Protein AF-K1JHY6-F1 (afdb_monomer)

Radius of gyration: 14.91 Å; Cα contacts (8 Å, |Δi|>4): 89; chains: 1; bounding box: 32×22×50 Å

InterPro domains:
  IPR013324 RNA polymerase sigma factor, region 3/4-like [SSF88659] (14-70)
  IPR036388 Winged helix-like DNA-binding domain superfamily [G3DSA:1.10.10.10] (2-72)

Sequence (92 aa):
MQQSELDAVDSLAGCLPRVLERLAQADRDILKRCDLEGVKQADYTAQYGLTLTATKSRLLRARQRLRQQLSLDCQVRLDETGRVCCFTPAAK

Secondary structure (DSSP, 8-state):
----HHHHHHHHHTTHHHHHHHS-HHHHHHHIIIIIS---HHHHHHHTT--HHHHHHHHHHHHHHHHHHHHHHS-PEE-TTS-EEE--PPP-

Organism: NCBI:txid196024

pLDDT: mean 83.9, std 15.48, range [39.72, 98.06]

Solvent-accessible surface area (backbone atoms only — not comparable to full-atom values): 5301 Å² total; per-residue (Å²): 137,85,82,50,70,63,58,48,54,59,58,48,54,74,48,46,69,63,46,44,69,73,43,57,68,70,41,36,49,50,44,44,41,40,73,72,68,60,43,51,63,65,59,54,13,64,77,69,75,52,47,63,68,56,44,53,53,48,48,53,51,29,51,53,49,50,52,53,42,42,37,67,52,24,46,53,37,61,44,99,86,70,45,70,68,48,64,52,68,63,79,130

Mean predicted aligned error: 7.07 Å

Foldseek 3Di:
DDQDLVNQVVVLVVCQVVLLVVDDPLLSVLCCQCVVVVNDLVNVCVVVVHDSVVSVVSPVVSVVSSVVSSCVQFVFDADPVRGGPHTHGPDD

Structure (mmCIF, N/CA/C/O backbone):
data_AF-K1JHY6-F1
#
_entry.id   AF-K1JHY6-F1
#
loop_
_atom_site.group_PDB
_atom_site.id
_atom_site.type_symbol
_atom_site.label_atom_id
_atom_site.label_alt_id
_atom_site.label_comp_id
_atom_site.label_asym_id
_atom_site.label_entity_id
_atom_site.label_seq_id
_atom_site.pdbx_PDB_ins_code
_atom_site.Cartn_x
_atom_site.Cartn_y
_atom_site.Cartn_z
_atom_site.occupancy
_atom_site.B_iso_or_equiv
_atom_site.auth_seq_id
_atom_site.auth_comp_id
_atom_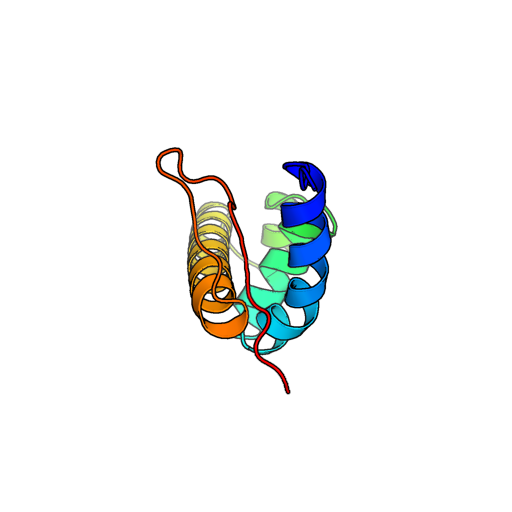site.auth_asym_id
_atom_site.auth_atom_id
_atom_site.pdbx_PDB_model_num
ATOM 1 N N . MET A 1 1 ? 3.785 -2.619 -32.668 1.00 39.72 1 MET A N 1
ATOM 2 C CA . MET A 1 1 ? 3.259 -3.380 -31.517 1.00 39.72 1 MET A CA 1
ATOM 3 C C . MET A 1 1 ? 2.592 -2.375 -30.596 1.00 39.72 1 MET A C 1
ATOM 5 O O . MET A 1 1 ? 3.283 -1.500 -30.100 1.00 39.72 1 MET A O 1
ATOM 9 N N . GLN A 1 2 ? 1.265 -2.403 -30.488 1.00 44.19 2 GLN A N 1
ATOM 10 C CA . GLN A 1 2 ? 0.504 -1.509 -29.611 1.00 44.19 2 GLN A CA 1
ATOM 11 C C . GLN A 1 2 ? 0.292 -2.266 -28.298 1.00 44.19 2 GLN A C 1
ATOM 13 O O . GLN A 1 2 ? -0.505 -3.196 -28.265 1.00 44.19 2 GLN A O 1
ATOM 18 N N . GLN A 1 3 ? 1.079 -1.952 -27.267 1.00 46.06 3 GLN A N 1
ATOM 19 C CA . GLN A 1 3 ? 0.822 -2.460 -25.917 1.00 46.06 3 GLN A CA 1
ATOM 20 C C . GLN A 1 3 ? -0.418 -1.745 -25.386 1.00 46.06 3 GLN A C 1
ATOM 22 O O . GLN A 1 3 ? -0.456 -0.513 -25.376 1.00 46.06 3 GLN A O 1
ATOM 27 N N . SER A 1 4 ? -1.448 -2.511 -25.032 1.00 52.00 4 SER A N 1
ATOM 28 C CA . SER A 1 4 ? -2.687 -1.953 -24.504 1.00 52.00 4 SER A CA 1
ATOM 29 C C . SER A 1 4 ? -2.491 -1.509 -23.051 1.00 52.00 4 SER A C 1
ATOM 31 O O . SER A 1 4 ? -1.621 -2.001 -22.336 1.00 52.00 4 SER A O 1
ATOM 33 N N . GLU A 1 5 ? -3.294 -0.546 -22.609 1.00 54.09 5 GLU A N 1
ATOM 34 C CA . GLU A 1 5 ? -3.192 0.081 -21.285 1.00 54.09 5 GLU A CA 1
ATOM 35 C C . GLU A 1 5 ? -3.353 -0.927 -20.127 1.00 54.09 5 GLU A C 1
ATOM 37 O O . GLU A 1 5 ? -2.719 -0.794 -19.080 1.00 54.09 5 GLU A O 1
ATOM 42 N N . LEU A 1 6 ? -4.151 -1.979 -20.343 1.00 57.12 6 LEU A N 1
ATOM 43 C CA . LEU A 1 6 ? -4.308 -3.092 -19.404 1.00 57.12 6 LEU A CA 1
ATOM 44 C C . LEU A 1 6 ? -3.034 -3.940 -19.325 1.00 57.12 6 LEU A C 1
ATOM 46 O O . LEU A 1 6 ? -2.603 -4.271 -18.225 1.00 57.12 6 LEU A O 1
ATOM 50 N N . ASP A 1 7 ? -2.360 -4.179 -20.454 1.00 61.44 7 ASP A N 1
ATOM 51 C CA . ASP A 1 7 ? -1.131 -4.981 -20.490 1.00 61.44 7 ASP A CA 1
ATOM 52 C C . ASP A 1 7 ? -0.016 -4.357 -19.638 1.00 61.44 7 ASP A C 1
ATOM 54 O O . ASP A 1 7 ? 0.767 -5.075 -19.013 1.00 61.44 7 ASP A O 1
ATOM 58 N N . ALA A 1 8 ? 0.063 -3.022 -19.582 1.00 63.88 8 ALA A N 1
ATOM 59 C CA . ALA A 1 8 ? 1.058 -2.313 -18.777 1.00 63.88 8 ALA A CA 1
ATOM 60 C C . ALA A 1 8 ? 0.780 -2.423 -17.266 1.00 63.88 8 ALA A C 1
ATOM 62 O O . ALA A 1 8 ? 1.714 -2.612 -16.480 1.00 63.88 8 ALA A O 1
ATOM 63 N N . VAL A 1 9 ? -0.490 -2.337 -16.856 1.00 66.94 9 VAL A N 1
ATOM 64 C CA . VAL A 1 9 ? -0.907 -2.479 -15.450 1.00 66.94 9 VAL A CA 1
ATOM 65 C C . VAL A 1 9 ? -0.813 -3.936 -14.988 1.00 66.94 9 VAL A C 1
ATOM 67 O O . VAL A 1 9 ? -0.264 -4.196 -13.916 1.00 66.94 9 VAL A O 1
ATOM 70 N N . ASP A 1 10 ? -1.261 -4.888 -15.807 1.00 64.56 10 ASP A N 1
ATOM 71 C CA . ASP A 1 10 ? -1.181 -6.323 -15.511 1.00 64.56 10 ASP A CA 1
ATOM 72 C C . ASP A 1 10 ? 0.274 -6.790 -15.416 1.00 64.56 10 ASP A C 1
ATOM 74 O O . ASP A 1 10 ? 0.648 -7.536 -14.509 1.00 64.56 10 ASP A O 1
ATOM 78 N N . SER A 1 11 ? 1.145 -6.272 -16.282 1.00 65.69 11 SER A N 1
ATOM 79 C CA . SER A 1 11 ? 2.576 -6.562 -16.203 1.00 65.69 11 SER A CA 1
ATOM 80 C C . SER A 1 11 ? 3.225 -5.920 -14.960 1.00 65.69 11 SER A C 1
ATOM 82 O O . SER A 1 11 ? 4.132 -6.514 -14.3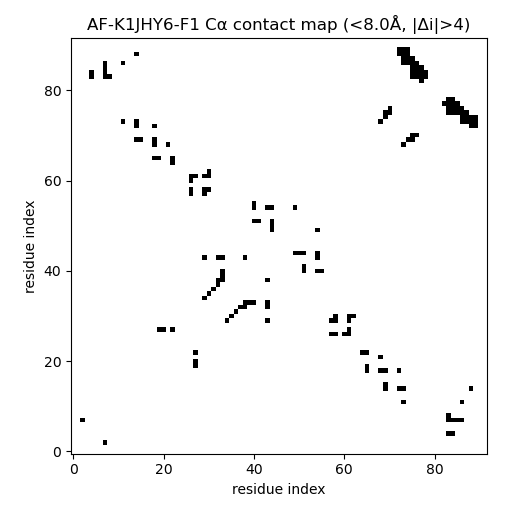66 1.00 65.69 11 SER A O 1
ATOM 84 N N . LEU A 1 12 ? 2.735 -4.761 -14.491 1.00 70.94 12 LEU A N 1
ATOM 85 C CA . LEU A 1 12 ? 3.182 -4.137 -13.236 1.00 70.94 12 LEU A CA 1
ATOM 86 C C . LEU A 1 12 ? 2.746 -4.936 -11.996 1.00 70.94 12 LEU A C 1
ATOM 88 O O . LEU A 1 12 ? 3.442 -4.907 -10.978 1.00 70.94 12 LEU A O 1
ATOM 92 N N . ALA A 1 13 ? 1.652 -5.702 -12.066 1.00 77.31 13 ALA A N 1
ATOM 93 C CA . ALA A 1 13 ? 1.239 -6.585 -10.973 1.00 77.31 13 ALA A CA 1
ATOM 94 C C . ALA A 1 13 ? 2.340 -7.602 -10.604 1.00 77.31 13 ALA A C 1
ATOM 96 O O . ALA A 1 13 ? 2.495 -7.943 -9.430 1.00 77.31 13 ALA A O 1
ATOM 97 N N . GLY A 1 14 ? 3.190 -7.998 -11.561 1.00 79.12 14 GLY A N 1
ATOM 98 C CA . GLY A 1 14 ? 4.364 -8.844 -11.309 1.00 79.12 14 GLY A CA 1
ATOM 99 C C . GLY A 1 14 ? 5.422 -8.211 -10.388 1.00 79.12 14 GLY A C 1
ATOM 100 O O . GLY A 1 14 ? 6.192 -8.920 -9.738 1.00 79.12 14 GLY A O 1
ATOM 101 N N . CYS A 1 15 ? 5.451 -6.881 -10.275 1.00 83.44 15 CYS A N 1
ATOM 102 C CA . CYS A 1 15 ? 6.312 -6.166 -9.332 1.00 83.44 15 CYS A CA 1
ATOM 103 C C . CYS A 1 15 ? 5.770 -6.150 -7.901 1.00 83.44 15 CYS A C 1
ATOM 105 O O . CYS A 1 15 ? 6.541 -5.986 -6.950 1.00 83.44 15 CYS A O 1
ATOM 107 N N . LEU A 1 16 ? 4.453 -6.294 -7.742 1.00 86.50 16 LEU A N 1
ATOM 108 C CA . LEU A 1 16 ? 3.762 -6.022 -6.490 1.00 86.50 16 LEU A CA 1
ATOM 109 C C . LEU A 1 16 ? 4.255 -6.891 -5.317 1.00 86.50 16 LEU A C 1
ATOM 111 O O . LEU A 1 16 ? 4.533 -6.309 -4.268 1.00 86.50 16 LEU A O 1
ATOM 115 N N . PRO A 1 17 ? 4.453 -8.223 -5.451 1.00 88.69 17 PRO A N 1
ATOM 116 C CA . PRO A 1 17 ? 4.946 -9.045 -4.342 1.00 88.69 17 PRO A CA 1
ATOM 117 C C . PRO A 1 17 ? 6.300 -8.563 -3.804 1.00 88.69 17 PRO A C 1
ATOM 119 O O . PRO A 1 17 ? 6.473 -8.392 -2.600 1.00 88.69 17 PRO A O 1
ATOM 122 N N . ARG A 1 18 ? 7.231 -8.246 -4.710 1.00 88.12 18 ARG A N 1
ATOM 123 C CA . ARG A 1 18 ? 8.586 -7.783 -4.382 1.00 88.12 18 ARG A CA 1
ATOM 124 C C . ARG A 1 18 ? 8.579 -6.417 -3.707 1.00 88.12 18 ARG A C 1
ATOM 126 O O . ARG A 1 18 ? 9.281 -6.197 -2.728 1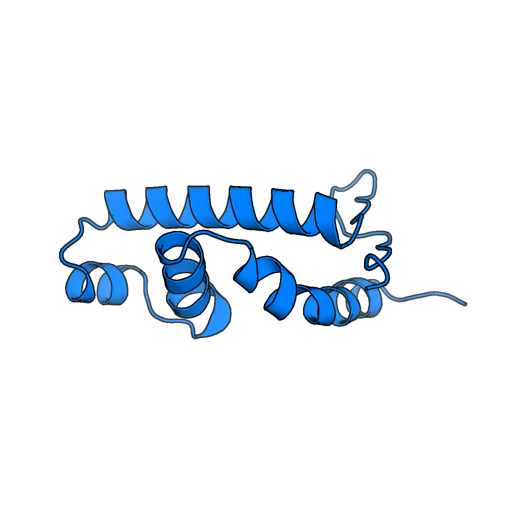.00 88.12 18 ARG A O 1
ATOM 133 N N . VAL A 1 19 ? 7.776 -5.494 -4.226 1.00 90.50 19 VAL A N 1
ATOM 134 C CA . VAL A 1 19 ? 7.689 -4.142 -3.670 1.00 90.50 19 VAL A CA 1
ATOM 135 C C . VAL A 1 19 ? 7.055 -4.171 -2.279 1.00 90.50 19 VAL A C 1
ATOM 137 O O . VAL A 1 19 ? 7.534 -3.503 -1.362 1.00 90.50 19 VAL A O 1
ATOM 140 N N . LEU A 1 20 ? 6.012 -4.984 -2.090 1.00 92.69 20 LEU A N 1
ATOM 141 C CA . LEU A 1 20 ? 5.395 -5.195 -0.782 1.00 92.69 20 LEU A CA 1
ATOM 142 C C . LEU A 1 20 ? 6.413 -5.711 0.244 1.00 92.69 20 LEU A C 1
ATOM 144 O O . LEU A 1 20 ? 6.383 -5.268 1.394 1.00 92.69 20 LEU A O 1
ATOM 148 N N . GLU A 1 21 ? 7.348 -6.575 -0.165 1.00 92.81 21 GLU A N 1
ATOM 149 C CA . GLU A 1 21 ? 8.432 -7.079 0.687 1.00 92.81 21 GLU A CA 1
ATOM 150 C C . GLU A 1 21 ? 9.404 -6.001 1.187 1.00 92.81 21 GLU A C 1
ATOM 152 O O . GLU A 1 21 ? 10.006 -6.177 2.251 1.00 92.81 21 GLU A O 1
ATOM 157 N N . ARG A 1 22 ? 9.514 -4.867 0.489 1.00 91.38 22 ARG A N 1
ATOM 158 C CA . ARG A 1 22 ? 10.345 -3.728 0.910 1.00 91.38 22 ARG A CA 1
ATOM 159 C C . ARG A 1 22 ? 9.636 -2.755 1.844 1.00 91.38 22 ARG A C 1
ATOM 161 O O . ARG A 1 22 ? 10.286 -1.926 2.477 1.00 91.38 22 ARG A O 1
ATOM 168 N N . LEU A 1 23 ? 8.311 -2.837 1.943 1.00 95.06 23 LEU A N 1
ATOM 169 C CA . LEU A 1 23 ? 7.543 -2.003 2.860 1.00 95.06 23 LEU A CA 1
ATOM 170 C C . LEU A 1 23 ? 7.650 -2.515 4.296 1.00 95.06 23 LEU A C 1
ATOM 172 O O . LEU A 1 23 ? 7.769 -3.720 4.548 1.00 95.06 23 LEU A O 1
ATOM 176 N N . ALA A 1 24 ? 7.527 -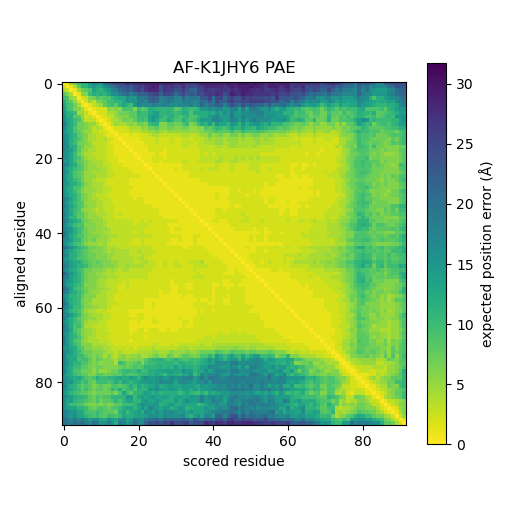1.582 5.243 1.00 96.44 24 ALA A N 1
ATOM 177 C CA . ALA A 1 24 ? 7.380 -1.906 6.654 1.00 96.44 24 ALA A CA 1
ATOM 178 C C . ALA A 1 24 ? 6.192 -2.858 6.863 1.00 96.44 24 ALA A C 1
ATOM 180 O O . ALA A 1 24 ? 5.160 -2.727 6.202 1.00 96.44 24 ALA A O 1
ATOM 181 N N . GLN A 1 25 ? 6.315 -3.782 7.818 1.00 96.38 25 GLN A N 1
ATOM 182 C CA . GLN A 1 25 ? 5.318 -4.833 8.049 1.00 96.38 25 GLN A CA 1
ATOM 183 C C . GLN A 1 25 ? 3.892 -4.281 8.211 1.00 96.38 25 GLN A C 1
ATOM 18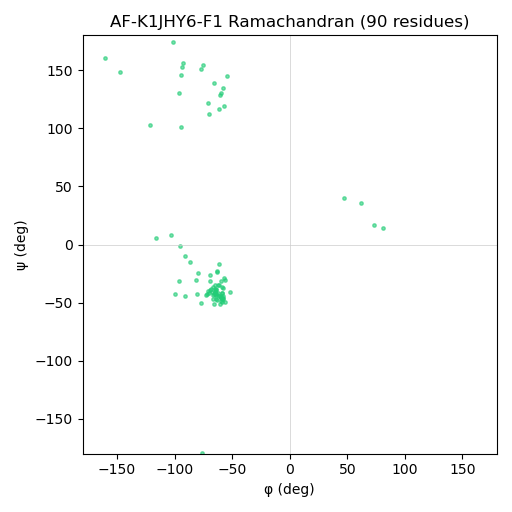5 O O . GLN A 1 25 ? 2.954 -4.830 7.644 1.00 96.38 25 GLN A O 1
ATOM 190 N N . ALA A 1 26 ? 3.737 -3.166 8.933 1.00 95.31 26 ALA A N 1
ATOM 191 C CA . ALA A 1 26 ? 2.440 -2.526 9.147 1.00 95.31 26 ALA A CA 1
ATOM 192 C C . ALA A 1 26 ? 1.825 -1.948 7.859 1.00 95.31 26 ALA A C 1
ATOM 194 O O . ALA A 1 26 ? 0.612 -2.021 7.680 1.00 95.31 26 ALA A O 1
ATOM 195 N N . ASP A 1 27 ? 2.645 -1.396 6.958 1.00 97.25 27 ASP A N 1
ATOM 196 C CA . ASP A 1 27 ? 2.173 -0.871 5.672 1.00 97.25 27 ASP A CA 1
ATOM 197 C C . ASP A 1 27 ? 1.783 -2.020 4.737 1.00 97.25 27 ASP A C 1
ATOM 199 O O . ASP A 1 27 ? 0.741 -1.976 4.087 1.00 97.25 27 ASP A O 1
ATOM 203 N N . ARG A 1 28 ? 2.598 -3.080 4.701 1.00 97.38 28 ARG A N 1
ATOM 204 C CA . ARG A 1 28 ? 2.325 -4.282 3.907 1.00 97.38 28 ARG A CA 1
ATOM 205 C C . ARG A 1 28 ? 1.020 -4.952 4.320 1.00 97.38 28 ARG A C 1
ATOM 207 O O . ARG A 1 28 ? 0.229 -5.322 3.459 1.00 97.38 28 ARG A O 1
ATOM 214 N N . ASP A 1 29 ? 0.806 -5.110 5.621 1.00 97.50 29 ASP A N 1
ATOM 215 C CA . ASP A 1 29 ? -0.363 -5.796 6.163 1.00 97.50 29 ASP A CA 1
ATOM 216 C C . ASP A 1 29 ? -1.665 -5.031 5.878 1.00 97.50 29 ASP A C 1
ATOM 218 O O . ASP A 1 29 ? -2.610 -5.616 5.345 1.00 97.50 29 ASP A O 1
ATOM 222 N N . ILE A 1 30 ? -1.695 -3.713 6.122 1.00 97.88 30 ILE A N 1
ATOM 223 C CA . ILE A 1 30 ? -2.898 -2.908 5.863 1.00 97.88 30 ILE A CA 1
ATOM 224 C C . ILE A 1 30 ? -3.241 -2.843 4.370 1.00 97.88 30 ILE A C 1
ATOM 226 O O . ILE A 1 30 ? -4.418 -2.920 4.020 1.00 97.88 30 ILE A O 1
ATOM 230 N N . LEU A 1 31 ? -2.235 -2.757 3.489 1.00 97.44 31 LEU A N 1
ATOM 231 C CA . LEU A 1 31 ? -2.426 -2.810 2.036 1.00 97.44 31 LEU A CA 1
ATOM 232 C C . LEU A 1 31 ? -2.968 -4.170 1.602 1.00 97.44 31 LEU A C 1
ATOM 234 O O . LEU A 1 31 ? -3.941 -4.232 0.856 1.00 97.44 31 LEU A O 1
ATOM 238 N N . LYS A 1 32 ? -2.374 -5.262 2.095 1.00 96.12 32 LYS A N 1
ATOM 239 C CA . LYS A 1 32 ? -2.806 -6.613 1.737 1.00 96.12 32 LYS A CA 1
ATOM 240 C C . LYS A 1 32 ? -4.257 -6.852 2.149 1.00 96.12 32 LYS A C 1
ATOM 242 O O . LYS A 1 32 ? -5.068 -7.214 1.304 1.00 96.12 32 LYS A O 1
ATOM 247 N N . ARG A 1 33 ? -4.602 -6.572 3.407 1.00 97.25 33 ARG A N 1
ATOM 248 C CA . ARG A 1 33 ? -5.963 -6.795 3.907 1.00 97.25 33 ARG A CA 1
ATOM 249 C C . ARG A 1 33 ? -6.983 -5.890 3.226 1.00 97.25 33 ARG A C 1
ATOM 251 O O . ARG A 1 33 ? -8.003 -6.376 2.754 1.00 97.25 33 ARG A O 1
ATOM 258 N N . CYS A 1 34 ? -6.733 -4.581 3.175 1.00 97.38 34 CYS A N 1
ATOM 259 C CA . CYS A 1 34 ? -7.753 -3.636 2.716 1.00 97.38 34 CYS A CA 1
ATOM 260 C C . CYS A 1 34 ? -7.855 -3.553 1.190 1.00 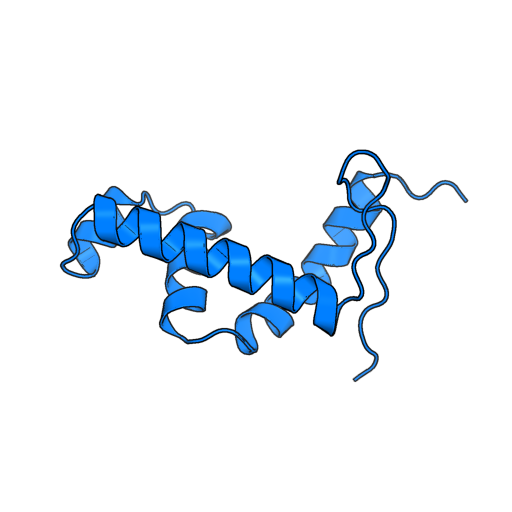97.38 34 CYS A C 1
ATOM 262 O O . CYS A 1 34 ? -8.965 -3.506 0.666 1.00 97.38 34 CYS A O 1
ATOM 264 N N . ASP A 1 35 ? -6.722 -3.519 0.484 1.00 95.19 35 ASP A N 1
ATOM 265 C CA . ASP A 1 35 ? -6.704 -3.217 -0.953 1.00 95.19 35 ASP A CA 1
ATOM 266 C C . ASP A 1 35 ? -6.675 -4.482 -1.818 1.00 95.19 35 ASP A C 1
ATOM 268 O O . ASP A 1 35 ? -7.227 -4.463 -2.914 1.00 95.19 35 ASP A O 1
ATOM 272 N N . LEU A 1 36 ? -6.060 -5.576 -1.343 1.00 92.44 36 LEU A N 1
ATOM 273 C CA . LEU A 1 36 ? -5.935 -6.820 -2.119 1.00 92.44 36 LEU A CA 1
ATOM 274 C C . LEU A 1 36 ? -6.971 -7.877 -1.723 1.00 92.44 36 LEU A C 1
ATOM 276 O O . LEU A 1 36 ? -7.551 -8.523 -2.587 1.00 92.44 36 LEU A O 1
ATOM 280 N N . GLU A 1 37 ? -7.215 -8.053 -0.425 1.00 95.50 37 GLU A N 1
ATOM 281 C CA . GLU A 1 37 ? -8.170 -9.042 0.100 1.00 95.50 37 GLU A CA 1
ATOM 282 C C . GLU A 1 37 ? -9.588 -8.465 0.272 1.00 95.50 37 GLU A C 1
ATOM 284 O O . GLU A 1 37 ? -10.536 -9.209 0.514 1.00 95.50 37 GLU A O 1
ATOM 289 N N . GLY A 1 38 ? -9.755 -7.143 0.145 1.00 96.00 38 GLY A N 1
ATOM 290 C CA . GLY A 1 38 ? -11.057 -6.475 0.227 1.00 96.00 38 GLY A CA 1
ATOM 291 C C . GLY A 1 38 ? -11.650 -6.386 1.639 1.00 96.00 38 GLY A C 1
ATOM 292 O O . GLY A 1 38 ? -12.845 -6.115 1.789 1.00 96.00 38 GLY A O 1
ATOM 293 N N . VAL A 1 39 ? -10.844 -6.588 2.687 1.00 97.19 39 VAL A N 1
ATOM 294 C CA . VAL A 1 39 ? -11.267 -6.391 4.081 1.00 97.19 39 VAL A CA 1
ATOM 295 C C . VAL A 1 39 ? -11.700 -4.939 4.272 1.00 97.19 39 VAL A C 1
ATOM 297 O O . VAL A 1 39 ? -10.976 -3.997 3.940 1.00 97.19 39 VAL A O 1
ATOM 300 N N . LYS A 1 40 ? -12.883 -4.722 4.855 1.00 97.31 40 LYS A N 1
ATOM 301 C CA . LYS A 1 40 ? -13.353 -3.361 5.125 1.00 97.31 40 LYS A CA 1
ATOM 302 C C . LYS A 1 40 ? -12.441 -2.704 6.156 1.00 97.31 40 LYS A C 1
ATOM 304 O O . LYS A 1 40 ? -12.100 -3.291 7.179 1.00 97.31 40 LYS A O 1
ATOM 309 N N . GLN A 1 41 ? -12.129 -1.425 5.950 1.00 97.12 41 GLN A N 1
ATOM 310 C CA . GLN A 1 41 ? -11.306 -0.653 6.891 1.00 97.12 41 GLN A CA 1
ATOM 311 C C . GLN A 1 41 ? -11.888 -0.645 8.314 1.00 97.12 41 GLN A C 1
ATOM 313 O O . GLN A 1 41 ? -11.126 -0.570 9.271 1.00 97.12 41 GLN A O 1
ATOM 318 N N . ALA A 1 42 ? -13.215 -0.728 8.471 1.00 96.50 42 ALA A N 1
ATOM 319 C CA . ALA A 1 42 ? -13.867 -0.844 9.777 1.00 96.50 42 ALA A CA 1
ATOM 320 C C . ALA A 1 42 ? -13.525 -2.168 10.487 1.00 96.50 42 ALA A C 1
ATOM 322 O O . ALA A 1 42 ? -13.191 -2.153 11.669 1.00 96.50 42 ALA A O 1
ATOM 323 N N . ASP A 1 43 ? -13.510 -3.280 9.752 1.00 97.12 43 ASP A N 1
ATOM 324 C CA . ASP A 1 43 ? -13.186 -4.604 10.292 1.00 97.12 43 ASP A CA 1
ATOM 325 C C . ASP A 1 43 ? -11.694 -4.690 10.651 1.00 97.12 43 ASP A C 1
ATOM 327 O O . ASP A 1 43 ? -11.333 -5.124 11.745 1.00 97.12 43 ASP A O 1
ATOM 331 N N . TYR A 1 44 ? -10.823 -4.146 9.790 1.00 97.06 44 TYR A N 1
ATOM 332 C CA . TYR A 1 44 ? -9.400 -3.969 10.103 1.00 97.06 44 TYR A CA 1
ATOM 333 C C . TYR A 1 44 ? -9.205 -3.084 11.347 1.00 97.06 44 TYR A C 1
ATOM 335 O O . TYR A 1 44 ? -8.391 -3.368 12.218 1.00 97.06 44 TYR A O 1
ATOM 343 N N . THR A 1 45 ? -9.973 -2.001 11.470 1.00 96.75 45 THR A N 1
ATOM 344 C CA . THR A 1 45 ? -9.894 -1.100 12.631 1.00 96.75 45 THR A CA 1
ATOM 345 C C . THR A 1 45 ? -10.180 -1.848 13.933 1.00 96.75 45 THR A C 1
ATOM 347 O O . THR A 1 45 ? -9.408 -1.717 14.884 1.00 96.75 45 THR A O 1
ATOM 350 N N . ALA A 1 46 ? -11.246 -2.654 13.957 1.00 96.31 46 ALA A N 1
ATOM 351 C CA . ALA A 1 46 ? -11.629 -3.448 15.120 1.00 96.31 46 ALA A CA 1
ATOM 352 C C . ALA A 1 46 ? -10.567 -4.501 15.471 1.00 96.31 46 ALA A C 1
ATOM 354 O O . ALA A 1 46 ? -10.178 -4.614 16.631 1.00 96.31 46 ALA A O 1
ATOM 355 N N . GLN A 1 47 ? -10.044 -5.214 14.469 1.00 95.12 47 GLN A N 1
ATOM 356 C CA . GLN A 1 47 ? -9.039 -6.262 14.666 1.00 95.12 47 GLN A CA 1
ATOM 357 C C . GLN A 1 47 ? -7.725 -5.731 15.270 1.00 95.12 47 GLN A C 1
ATOM 359 O O . GLN A 1 47 ? -7.086 -6.427 16.055 1.00 95.12 47 GLN A O 1
ATOM 364 N N . TYR A 1 48 ? -7.321 -4.507 14.920 1.00 94.38 48 TYR A N 1
ATOM 365 C CA . TYR A 1 48 ? -6.041 -3.921 15.339 1.00 94.38 48 TYR A CA 1
ATOM 366 C C . TYR A 1 48 ? -6.178 -2.884 16.468 1.00 94.38 48 TYR A C 1
ATOM 368 O O . TYR A 1 48 ? -5.201 -2.205 16.790 1.00 94.38 48 TYR A O 1
ATOM 376 N N . GLY A 1 49 ? -7.371 -2.732 17.058 1.00 95.31 49 GLY A N 1
ATOM 377 C CA . GLY A 1 49 ? -7.616 -1.802 18.168 1.00 95.31 49 GLY A CA 1
ATOM 378 C C . GLY A 1 49 ? -7.363 -0.334 17.807 1.00 95.31 49 GLY A C 1
ATOM 379 O O . GLY A 1 49 ? -6.834 0.429 18.615 1.00 95.31 49 GLY A O 1
ATOM 380 N N . LEU A 1 50 ? -7.675 0.060 16.570 1.00 94.94 50 LEU A N 1
ATOM 381 C CA . LE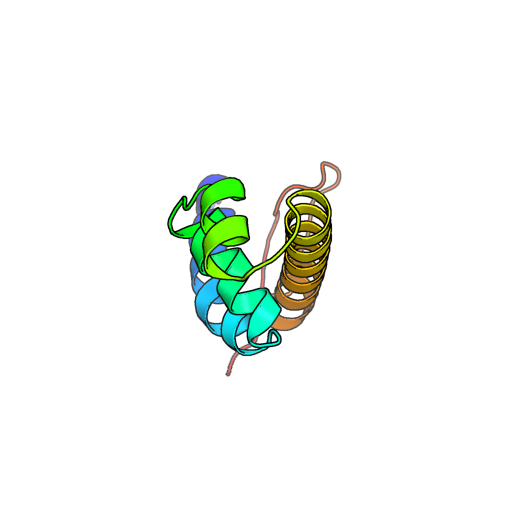U A 1 50 ? -7.437 1.412 16.058 1.00 94.94 50 LEU A CA 1
ATOM 382 C C . LEU A 1 50 ? -8.716 2.246 16.058 1.00 94.94 50 LEU A C 1
ATOM 384 O O . LEU A 1 50 ? -9.814 1.752 16.290 1.00 94.94 50 LEU A O 1
ATOM 388 N N . THR A 1 51 ? -8.583 3.530 15.726 1.00 97.38 51 THR A N 1
ATOM 389 C CA . THR A 1 51 ? -9.721 4.343 15.286 1.00 97.38 51 THR A CA 1
ATOM 390 C C . THR A 1 51 ? -9.818 4.322 13.766 1.00 97.38 51 THR A C 1
ATOM 392 O O . THR A 1 51 ? -8.806 4.202 13.070 1.00 97.38 51 THR A O 1
ATOM 395 N N . LEU A 1 52 ? -11.023 4.513 13.223 1.00 96.75 52 LEU A N 1
ATOM 396 C CA . LEU A 1 52 ? -11.227 4.527 11.772 1.00 96.75 52 LEU A CA 1
ATOM 397 C C . LEU A 1 52 ? -10.391 5.624 11.085 1.00 96.75 52 LEU A C 1
ATOM 399 O O . LEU A 1 52 ? -9.849 5.418 10.000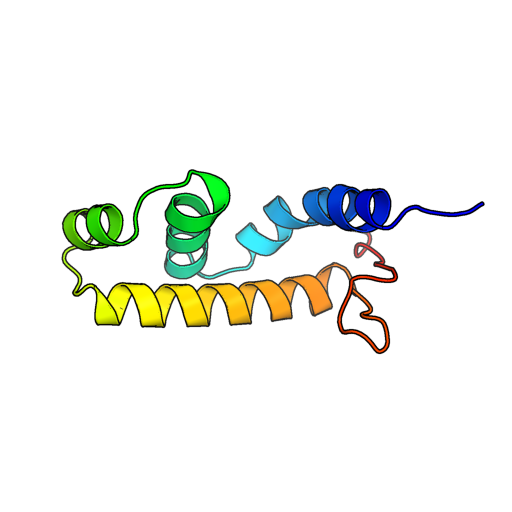 1.00 96.75 52 LEU A O 1
ATOM 403 N N . THR A 1 53 ? -10.232 6.779 11.737 1.00 97.44 53 THR A N 1
ATOM 404 C CA . THR A 1 53 ? -9.381 7.881 11.263 1.00 97.44 53 THR A CA 1
ATOM 405 C C . THR A 1 53 ? -7.903 7.489 11.235 1.00 97.44 53 THR A C 1
ATOM 407 O O . THR A 1 53 ? -7.209 7.783 10.258 1.00 97.44 53 THR A O 1
ATOM 410 N N . ALA A 1 54 ? -7.418 6.785 12.264 1.00 96.44 54 ALA A N 1
ATOM 411 C CA . ALA A 1 54 ? -6.049 6.278 12.288 1.00 96.44 54 ALA A CA 1
ATOM 412 C C . ALA A 1 54 ? -5.818 5.243 11.177 1.00 96.44 54 ALA A C 1
ATOM 414 O O . ALA A 1 54 ? -4.807 5.325 10.478 1.00 96.44 54 ALA A O 1
ATOM 415 N N . THR A 1 55 ? -6.770 4.331 10.957 1.00 97.69 55 THR A N 1
ATOM 416 C CA . THR A 1 55 ? -6.726 3.339 9.870 1.00 97.69 55 THR A CA 1
ATOM 417 C C . THR A 1 55 ? -6.665 4.011 8.501 1.00 97.69 55 THR A C 1
ATOM 419 O O . THR A 1 55 ? -5.770 3.706 7.716 1.00 97.69 55 THR A O 1
ATOM 422 N N . LYS A 1 56 ? -7.536 4.994 8.235 1.00 97.38 56 LYS A N 1
ATOM 423 C CA . LYS A 1 56 ? -7.526 5.770 6.981 1.00 97.38 56 LYS A CA 1
ATOM 424 C C . LYS A 1 56 ? -6.189 6.473 6.743 1.00 97.38 56 LYS A C 1
ATOM 426 O O . LYS A 1 56 ? -5.639 6.389 5.648 1.00 97.38 56 LYS A O 1
ATOM 431 N N . SER A 1 57 ? -5.653 7.139 7.768 1.00 98.06 57 SER A N 1
ATOM 432 C CA . SER A 1 57 ? -4.366 7.844 7.685 1.00 98.06 57 SER A CA 1
ATOM 433 C C . SER A 1 57 ? -3.200 6.885 7.425 1.00 98.06 57 SER A C 1
ATOM 435 O O . SER A 1 57 ? -2.352 7.152 6.571 1.00 98.06 57 SER A O 1
ATOM 437 N N . ARG A 1 58 ? -3.179 5.731 8.104 1.00 97.38 58 ARG A N 1
ATOM 438 C CA . ARG A 1 58 ? -2.174 4.682 7.874 1.00 97.38 58 ARG A CA 1
ATOM 439 C C . ARG A 1 58 ? -2.261 4.120 6.465 1.00 97.38 58 ARG A C 1
ATOM 441 O O . ARG A 1 58 ? -1.245 4.076 5.785 1.00 97.38 58 ARG A O 1
ATOM 448 N N . LEU A 1 59 ? -3.459 3.772 6.005 1.00 97.75 59 LEU A N 1
ATOM 449 C CA . LEU A 1 59 ? -3.656 3.207 4.675 1.00 97.75 59 LEU A CA 1
ATOM 450 C C . LEU A 1 59 ? -3.283 4.211 3.570 1.00 97.75 59 LEU A C 1
ATOM 452 O O . LEU A 1 59 ? -2.650 3.839 2.586 1.00 97.75 59 LEU A O 1
ATOM 456 N N . LEU A 1 60 ? -3.592 5.500 3.751 1.00 98.00 60 LEU A N 1
ATOM 457 C CA . LEU A 1 60 ? -3.149 6.561 2.841 1.00 98.00 60 LEU A CA 1
ATOM 458 C C . LEU A 1 60 ? -1.618 6.620 2.735 1.00 98.00 60 LEU A C 1
ATOM 460 O O . LEU A 1 60 ? -1.075 6.630 1.631 1.00 98.00 60 LEU A O 1
ATOM 464 N N . ARG A 1 61 ? -0.920 6.634 3.875 1.00 97.88 61 ARG A N 1
ATOM 465 C CA . ARG A 1 61 ? 0.551 6.671 3.917 1.00 97.88 61 ARG A CA 1
ATOM 466 C C . ARG A 1 61 ? 1.167 5.400 3.336 1.00 97.88 61 ARG A C 1
ATOM 468 O O . ARG A 1 61 ? 2.135 5.494 2.587 1.00 97.88 61 ARG A O 1
ATOM 475 N N . ALA A 1 62 ? 0.585 4.237 3.624 1.00 97.62 62 ALA A N 1
ATOM 476 C CA . ALA A 1 62 ? 1.014 2.961 3.063 1.00 97.62 62 ALA A CA 1
ATOM 477 C C . ALA A 1 62 ? 0.902 2.969 1.529 1.00 97.62 62 ALA A C 1
ATOM 479 O O . ALA A 1 62 ? 1.863 2.621 0.848 1.00 97.62 62 ALA A O 1
ATOM 480 N N . ARG A 1 63 ? -0.207 3.479 0.970 1.00 96.31 63 ARG A N 1
ATOM 481 C CA . ARG A 1 63 ? -0.372 3.652 -0.485 1.00 96.31 63 ARG A CA 1
ATOM 482 C C . ARG A 1 63 ? 0.643 4.617 -1.096 1.00 96.31 63 ARG A C 1
ATOM 484 O O . ARG A 1 63 ? 1.187 4.339 -2.162 1.00 96.31 63 ARG A O 1
ATOM 491 N N . GLN A 1 64 ? 0.932 5.734 -0.428 1.00 95.44 64 GLN A N 1
ATOM 492 C CA . GLN A 1 64 ? 1.959 6.679 -0.884 1.00 95.44 64 GLN A CA 1
ATOM 493 C C . GLN A 1 64 ? 3.347 6.027 -0.929 1.00 95.44 64 GLN A C 1
ATOM 495 O O . GLN A 1 64 ? 4.064 6.177 -1.918 1.00 95.44 64 GLN A O 1
ATOM 500 N N . ARG A 1 65 ? 3.706 5.263 0.109 1.00 95.38 65 ARG A N 1
ATOM 501 C CA . ARG A 1 65 ? 4.972 4.519 0.171 1.00 95.38 65 ARG A CA 1
ATOM 502 C C . ARG A 1 65 ? 5.035 3.415 -0.878 1.00 95.38 65 ARG A C 1
ATOM 504 O O . ARG A 1 65 ? 6.054 3.293 -1.548 1.00 95.38 65 ARG A O 1
ATOM 511 N N . LEU A 1 66 ? 3.947 2.668 -1.075 1.00 93.00 66 LEU A N 1
ATOM 512 C CA . LEU A 1 66 ? 3.839 1.661 -2.132 1.00 93.00 66 LEU A CA 1
ATOM 513 C C . LEU A 1 66 ? 4.104 2.282 -3.506 1.00 93.00 66 LEU A C 1
ATOM 515 O O . LEU A 1 66 ? 4.940 1.780 -4.251 1.00 93.00 66 LEU A O 1
ATOM 519 N N . ARG A 1 67 ? 3.453 3.410 -3.817 1.00 89.38 67 ARG A N 1
ATOM 520 C CA . ARG A 1 67 ? 3.683 4.141 -5.069 1.00 89.38 67 ARG A CA 1
ATOM 521 C C . ARG A 1 67 ? 5.149 4.551 -5.226 1.00 89.38 67 ARG A C 1
ATOM 523 O O . ARG A 1 67 ? 5.712 4.344 -6.293 1.00 89.38 67 ARG A O 1
ATOM 530 N N . GLN A 1 68 ? 5.769 5.105 -4.183 1.00 89.56 68 GLN A N 1
ATOM 531 C CA . GLN A 1 68 ? 7.187 5.481 -4.225 1.00 89.56 68 GLN A CA 1
ATOM 532 C C . GLN A 1 68 ? 8.088 4.272 -4.501 1.00 89.56 68 GLN A C 1
ATOM 534 O O . GLN A 1 68 ? 8.970 4.356 -5.350 1.00 89.56 68 GLN A O 1
ATOM 539 N N . GLN A 1 69 ? 7.849 3.143 -3.832 1.00 89.38 69 GLN A N 1
ATOM 540 C CA . GLN A 1 69 ? 8.644 1.935 -4.043 1.00 89.38 69 GLN A CA 1
ATOM 541 C C . GLN A 1 69 ? 8.421 1.323 -5.432 1.00 89.38 69 GLN A C 1
ATOM 543 O O . GLN A 1 69 ? 9.389 0.924 -6.066 1.00 89.38 69 GLN A O 1
ATOM 548 N N . LEU A 1 70 ? 7.190 1.324 -5.958 1.00 85.56 70 LEU A N 1
ATOM 549 C CA . LEU A 1 70 ? 6.913 0.906 -7.341 1.00 85.56 70 LEU A CA 1
ATOM 550 C C . LEU A 1 70 ? 7.689 1.760 -8.353 1.00 85.56 70 LEU A C 1
ATOM 552 O O . LEU A 1 70 ? 8.254 1.225 -9.307 1.00 85.56 70 LEU A O 1
ATOM 556 N N . SER A 1 71 ? 7.763 3.075 -8.134 1.00 83.50 71 SER A N 1
ATOM 557 C CA . SER A 1 71 ? 8.558 3.970 -8.980 1.00 83.50 71 SER A CA 1
ATOM 558 C C . SER A 1 71 ? 10.063 3.691 -8.899 1.00 83.50 71 SER A C 1
ATOM 560 O O . SER A 1 71 ? 10.741 3.824 -9.911 1.00 83.50 71 SER A O 1
ATOM 562 N N . LEU A 1 72 ? 10.588 3.292 -7.737 1.00 83.38 72 LEU A N 1
ATOM 563 C CA . LEU A 1 72 ? 12.012 2.980 -7.561 1.00 83.38 72 LEU A CA 1
ATOM 564 C C . LEU A 1 72 ? 12.386 1.609 -8.144 1.00 83.38 72 LEU A C 1
ATOM 566 O O . LEU A 1 72 ? 13.328 1.508 -8.926 1.00 83.38 72 LEU A O 1
ATOM 570 N N . ASP A 1 73 ? 11.633 0.569 -7.795 1.00 79.25 73 ASP A N 1
ATOM 571 C CA . ASP A 1 73 ? 11.965 -0.822 -8.126 1.00 79.25 73 ASP A CA 1
ATOM 572 C C . ASP A 1 73 ? 11.572 -1.221 -9.545 1.00 79.25 73 ASP A C 1
ATOM 574 O O . ASP A 1 73 ? 12.200 -2.094 -10.147 1.00 79.25 73 ASP A O 1
ATOM 578 N N . CYS A 1 74 ? 10.506 -0.616 -10.064 1.00 77.19 74 CYS A N 1
ATOM 579 C CA . CYS A 1 74 ? 9.968 -0.954 -11.376 1.00 77.19 74 CYS A CA 1
ATOM 580 C C . CYS A 1 74 ? 10.049 0.197 -12.368 1.00 77.19 74 CYS A C 1
ATOM 582 O O . CYS A 1 74 ? 9.566 0.056 -13.487 1.00 77.19 74 CYS A O 1
ATOM 584 N N . GLN A 1 75 ? 10.685 1.315 -11.989 1.00 73.88 75 GLN A N 1
ATOM 585 C CA . GLN A 1 75 ? 10.923 2.471 -12.861 1.00 73.88 75 GLN A CA 1
ATOM 586 C C . GLN A 1 75 ? 9.663 2.887 -13.629 1.00 73.88 75 GLN A C 1
ATOM 588 O O . GLN A 1 75 ? 9.708 3.188 -14.822 1.00 73.88 75 GLN A O 1
ATOM 593 N N . VAL A 1 76 ? 8.519 2.843 -12.939 1.00 73.44 76 VAL A N 1
ATOM 594 C CA . VAL A 1 76 ? 7.211 3.138 -13.522 1.00 73.44 76 VAL A CA 1
ATOM 595 C C . VAL A 1 76 ? 7.217 4.577 -14.023 1.00 73.44 76 VAL A C 1
ATOM 597 O O . VAL A 1 76 ? 7.344 5.513 -13.229 1.00 73.44 76 VAL A O 1
ATOM 600 N N . ARG A 1 77 ? 7.063 4.752 -15.335 1.00 68.81 77 ARG A N 1
ATOM 601 C CA . ARG A 1 77 ? 6.857 6.055 -15.963 1.00 68.81 77 ARG A CA 1
ATOM 602 C C . ARG A 1 77 ? 5.373 6.278 -16.160 1.00 68.81 77 ARG A C 1
ATOM 604 O O . ARG A 1 77 ? 4.665 5.425 -16.701 1.00 68.81 77 ARG A O 1
ATOM 611 N N . LEU A 1 78 ? 4.929 7.445 -15.720 1.00 71.56 78 LEU A N 1
ATOM 612 C CA . LEU A 1 78 ? 3.578 7.910 -15.963 1.00 71.56 78 LEU A CA 1
ATOM 613 C C . LEU A 1 78 ? 3.562 8.800 -17.208 1.00 71.56 78 LEU A C 1
ATOM 615 O O . LEU A 1 78 ? 4.538 9.509 -17.460 1.00 71.56 78 LEU A O 1
ATOM 619 N N . ASP A 1 79 ? 2.481 8.750 -17.976 1.00 73.62 79 ASP A N 1
ATOM 620 C CA . ASP A 1 79 ? 2.213 9.726 -19.031 1.00 73.62 79 ASP A CA 1
ATOM 621 C C . ASP A 1 79 ? 1.715 11.067 -18.459 1.00 73.62 79 ASP A C 1
ATOM 623 O O . ASP A 1 79 ? 1.569 11.251 -17.246 1.00 73.62 79 ASP A O 1
ATOM 627 N N . GLU A 1 80 ? 1.430 12.012 -19.354 1.00 73.19 80 GLU A N 1
ATOM 628 C CA . GLU A 1 80 ? 0.934 13.355 -19.030 1.00 73.19 80 GLU A CA 1
ATOM 629 C C . GLU A 1 80 ? -0.429 13.348 -18.312 1.00 73.19 80 GLU A C 1
ATOM 631 O O . GLU A 1 80 ? -0.797 14.330 -17.669 1.00 73.19 80 GLU A O 1
ATOM 636 N N . THR A 1 81 ? -1.165 12.234 -18.367 1.00 77.56 81 THR A N 1
ATOM 637 C CA . THR A 1 81 ? -2.450 12.043 -17.677 1.00 77.56 81 THR A CA 1
ATOM 638 C C . THR A 1 81 ? -2.300 11.346 -16.320 1.00 77.56 81 THR A C 1
ATOM 640 O O . THR A 1 81 ? -3.283 11.165 -15.597 1.00 77.56 81 THR A O 1
ATOM 643 N N . GLY A 1 82 ? -1.072 10.972 -15.945 1.00 68.44 82 GLY A N 1
ATOM 644 C CA . GLY A 1 82 ? -0.767 10.256 -14.711 1.00 68.44 82 GLY A CA 1
ATOM 645 C C . GLY A 1 82 ? -1.015 8.747 -14.783 1.00 68.44 82 GLY A C 1
ATOM 646 O O . GLY A 1 82 ? -1.042 8.100 -13.732 1.00 68.44 82 GLY A O 1
ATOM 647 N N . ARG A 1 83 ? -1.196 8.181 -15.983 1.00 70.75 83 ARG A N 1
ATOM 648 C CA . ARG A 1 83 ? -1.394 6.739 -16.207 1.00 70.75 83 A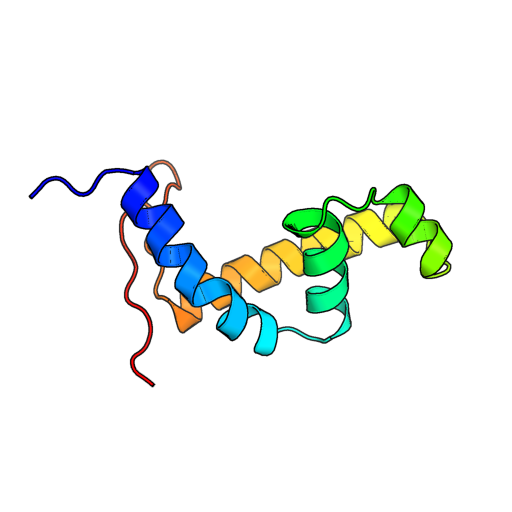RG A CA 1
ATOM 649 C C . ARG A 1 83 ? -0.070 6.041 -16.478 1.00 70.75 83 ARG A C 1
ATOM 651 O O . ARG A 1 83 ? 0.889 6.670 -16.905 1.00 70.75 83 ARG A O 1
ATOM 658 N N . VAL A 1 84 ? -0.001 4.736 -16.215 1.00 71.62 84 VAL A N 1
ATOM 659 C CA . VAL A 1 84 ? 1.217 3.942 -16.443 1.00 71.62 84 VAL A CA 1
ATOM 660 C C . VAL A 1 84 ? 1.457 3.794 -17.945 1.00 71.62 84 VAL A C 1
ATOM 662 O O . VAL A 1 84 ? 0.705 3.110 -18.626 1.00 71.62 84 VAL A O 1
ATOM 665 N N . CYS A 1 85 ? 2.523 4.418 -18.447 1.00 72.56 85 CYS A N 1
ATOM 666 C CA . CYS A 1 85 ? 2.919 4.360 -19.856 1.00 72.56 85 CYS A CA 1
ATOM 667 C C . CYS A 1 85 ? 3.891 3.204 -20.118 1.00 72.56 85 CYS A C 1
ATOM 669 O O . CYS A 1 85 ? 3.763 2.461 -21.088 1.00 72.56 85 CYS A O 1
ATOM 671 N N . CYS A 1 86 ? 4.876 3.036 -19.235 1.00 70.94 86 CYS A N 1
ATOM 672 C CA . CYS A 1 86 ? 5.852 1.955 -19.310 1.00 70.94 86 CYS A CA 1
ATOM 673 C C . CYS A 1 86 ? 6.530 1.743 -17.955 1.00 70.94 86 CYS A C 1
ATOM 675 O O . CYS A 1 86 ? 6.521 2.620 -17.089 1.00 70.94 86 CYS A O 1
ATOM 677 N N . PHE A 1 87 ? 7.125 0.570 -17.759 1.00 71.25 87 PHE A N 1
ATOM 678 C CA . PHE A 1 87 ? 7.904 0.259 -16.566 1.00 71.25 87 PHE A CA 1
ATOM 679 C C . PHE A 1 87 ? 9.036 -0.705 -16.939 1.00 71.25 87 PHE A C 1
ATOM 681 O O . PHE A 1 87 ? 8.894 -1.520 -17.852 1.00 71.25 87 PHE A O 1
ATOM 688 N N . THR A 1 88 ? 10.159 -0.603 -16.236 1.00 66.69 88 THR A N 1
ATOM 689 C CA . THR A 1 88 ? 11.301 -1.504 -16.394 1.00 66.69 88 THR A CA 1
ATOM 690 C C . THR A 1 88 ? 11.552 -2.147 -15.036 1.00 66.69 88 THR A C 1
ATOM 692 O O . THR A 1 88 ? 12.096 -1.481 -14.151 1.00 66.69 88 THR A O 1
ATOM 695 N N . PRO A 1 89 ? 11.145 -3.411 -14.824 1.00 64.75 89 PRO A N 1
ATOM 696 C CA . PRO A 1 89 ? 11.448 -4.089 -13.575 1.00 64.75 89 PRO A CA 1
ATOM 697 C C . PRO A 1 89 ? 12.967 -4.165 -13.422 1.00 64.75 89 PRO A C 1
ATOM 699 O O . PRO A 1 89 ? 13.658 -4.593 -14.349 1.00 64.75 89 PRO A O 1
ATOM 702 N N . ALA A 1 90 ? 13.497 -3.737 -12.273 1.00 62.78 90 ALA A N 1
ATOM 703 C CA . ALA A 1 90 ? 14.918 -3.890 -11.999 1.00 62.78 90 ALA A CA 1
ATOM 704 C C . ALA A 1 90 ? 15.282 -5.380 -12.104 1.00 62.78 90 ALA A C 1
ATOM 706 O O . ALA A 1 90 ? 14.715 -6.225 -11.398 1.00 62.78 90 ALA A O 1
ATOM 707 N N . ALA A 1 91 ? 16.194 -5.702 -13.027 1.00 56.09 91 ALA A N 1
ATOM 708 C CA . ALA A 1 91 ? 16.780 -7.030 -13.099 1.00 56.09 91 ALA A CA 1
ATOM 709 C C . ALA A 1 91 ? 17.449 -7.328 -11.751 1.00 56.09 91 ALA A C 1
ATOM 711 O O . ALA A 1 91 ? 18.070 -6.449 -11.154 1.00 56.09 91 ALA A O 1
ATOM 712 N N . LYS A 1 92 ? 17.207 -8.542 -11.257 1.00 51.41 92 LYS A N 1
ATOM 713 C CA . LYS A 1 92 ? 17.632 -9.016 -9.940 1.00 51.41 92 LYS A CA 1
ATOM 714 C C . LYS A 1 92 ? 19.143 -8.908 -9.747 1.00 51.41 92 LYS A C 1
ATOM 716 O O . LYS A 1 92 ? 19.862 -9.253 -10.708 1.00 51.41 92 LYS A O 1
#

Nearest PDB structures (foldseek):
  3hug-assembly4_M  TM=8.907E-01  e=1.641E-02  Mycobacterium tuberculosis H37Rv
  1or7-assembly3_A  TM=8.326E-01  e=3.031E-02  Escherichia coli
  8z6g-assembly3_F  TM=7.105E-01  e=1.641E-02  Pseudomonas aeruginosa
  8z6g-assembly1_B  TM=7.123E-01  e=1.855E-02  Pseudomonas aeruginosa
  6in7-assembly1_B  TM=7.700E-01  e=1.245E-01  Pseudomonas aeruginosa PAO1